Protein AF-A0A170YWR7-F1 (afdb_monomer_lite)

pLDDT: mean 74.64, std 21.31, range [32.0, 98.0]

Foldseek 3Di:
DDDDDDDDDDDDDDDDDDDDDDDDDDDPPPPPPPPDPDPPPPDPPPPDDPDPDPPPPDDPDLFDWDWDWPDPDDDPPDDIATATWTWDFDDPDPWTKIFIGSDSPDPHGPDIGTDDPQWDKDPWDWDDHDPPDIDIDIDTDRDDDDDDPPDDVPPDDPPPDPDDD

InterPro domains:
  IPR012320 Stonin homology [PS51070] (63-165)
  IPR050431 Adaptor complexes medium subunit [PTHR10529] (27-152)

Sequence (165 aa):
FDNTQEIPSATTESIFAQAAPPVGDERQITRTDSQETPPTPLFDEDVSQPLEDFPRINYDGPGWEMQLRQPNKKKITGQRFWKKIFVKLVFQGENPVLQLFNGKDDKDPFQELPLQPCYSVSEIGAQQYDQYGKIFTVKLQFIYYKERPGVRPGQVTKAERITIN

Radius of gyration: 39.13 Å; chains: 1; bounding box: 83×65×102 Å

Organism: Triatoma infestans (NCBI:txid30076)

Structure (mmCIF, N/CA/C/O backbone):
data_AF-A0A170YWR7-F1
#
_entry.id   AF-A0A170YWR7-F1
#
loop_
_atom_site.group_PDB
_atom_site.id
_atom_site.type_symbol
_atom_site.label_atom_id
_atom_site.label_alt_id
_atom_site.label_comp_id
_atom_site.label_asym_id
_atom_site.label_entity_id
_atom_site.label_seq_id
_atom_site.pdbx_PDB_ins_code
_atom_site.Cartn_x
_atom_site.Cartn_y
_atom_site.Cartn_z
_atom_site.occupancy
_atom_site.B_iso_or_equiv
_atom_site.auth_seq_id
_atom_site.auth_comp_id
_atom_site.auth_asym_id
_atom_site.auth_atom_id
_atom_site.pdbx_PDB_model_num
ATOM 1 N N . PHE A 1 1 ? 63.534 17.103 31.009 1.00 35.66 1 PHE A N 1
ATOM 2 C CA . PHE A 1 1 ? 64.062 17.135 32.380 1.00 35.66 1 PHE A CA 1
ATOM 3 C C . PHE A 1 1 ? 63.189 16.186 33.179 1.00 35.66 1 PHE A C 1
ATOM 5 O O . PHE A 1 1 ? 62.011 16.475 33.300 1.00 35.66 1 PHE A O 1
ATOM 12 N N . ASP A 1 2 ? 63.556 14.931 33.394 1.00 32.25 2 ASP A N 1
ATOM 13 C CA . ASP A 1 2 ? 64.681 14.374 34.167 1.00 32.25 2 ASP A CA 1
ATOM 14 C C . ASP A 1 2 ? 64.056 13.543 35.311 1.00 32.25 2 ASP A C 1
ATOM 16 O O . ASP A 1 2 ? 62.920 13.799 35.705 1.00 32.25 2 ASP A O 1
ATOM 20 N N . ASN A 1 3 ? 64.798 12.508 35.692 1.00 33.69 3 ASN A N 1
ATOM 21 C CA . ASN A 1 3 ? 64.648 11.449 36.693 1.00 33.69 3 ASN A CA 1
ATOM 22 C C . ASN A 1 3 ? 63.833 11.800 37.964 1.00 33.69 3 ASN A C 1
ATOM 24 O O . ASN A 1 3 ? 63.674 12.961 38.316 1.00 33.69 3 ASN A O 1
ATOM 28 N N . THR A 1 4 ? 63.299 10.846 38.740 1.00 36.91 4 THR A N 1
ATOM 29 C CA . THR A 1 4 ? 64.036 9.697 39.301 1.00 36.91 4 THR A CA 1
ATOM 30 C C . THR A 1 4 ? 63.092 8.623 39.864 1.00 36.91 4 THR A C 1
ATOM 32 O O . THR A 1 4 ? 62.074 8.927 40.485 1.00 36.91 4 THR A O 1
ATOM 35 N N . GLN A 1 5 ? 63.484 7.362 39.656 1.00 40.47 5 GLN A N 1
ATOM 36 C CA . GLN A 1 5 ? 63.146 6.177 40.457 1.00 40.47 5 GLN A CA 1
ATOM 37 C C . GLN A 1 5 ? 63.647 6.291 41.911 1.00 40.47 5 GLN A C 1
ATOM 39 O O . GLN A 1 5 ? 64.568 7.050 42.177 1.00 40.47 5 GLN A O 1
ATOM 44 N N . GLU A 1 6 ? 63.073 5.505 42.828 1.00 35.47 6 GLU A N 1
ATOM 45 C CA . GLU A 1 6 ? 63.683 4.353 43.548 1.00 35.47 6 GLU A CA 1
ATOM 46 C C . GLU A 1 6 ? 62.623 3.813 44.560 1.00 35.47 6 GLU A C 1
ATOM 48 O O . GLU A 1 6 ? 61.993 4.622 45.232 1.00 35.47 6 GLU A O 1
ATOM 53 N N . ILE A 1 7 ? 62.123 2.554 44.493 1.00 41.25 7 ILE A N 1
ATOM 54 C CA . ILE A 1 7 ? 62.644 1.248 45.029 1.00 41.25 7 ILE A CA 1
ATOM 55 C C . ILE A 1 7 ? 62.520 1.188 46.593 1.00 41.25 7 ILE A C 1
ATOM 57 O O . ILE A 1 7 ? 62.554 2.269 47.172 1.00 41.25 7 ILE A O 1
ATOM 61 N N . PRO A 1 8 ? 62.399 0.046 47.346 1.00 47.50 8 PRO A N 1
ATOM 62 C CA . PRO A 1 8 ? 62.446 -1.403 47.009 1.00 47.50 8 PRO A CA 1
ATOM 63 C C . PRO A 1 8 ? 61.492 -2.414 47.732 1.00 47.50 8 PRO A C 1
ATOM 65 O O . PRO A 1 8 ? 60.917 -2.120 48.772 1.00 47.50 8 PRO A O 1
ATOM 68 N N . SER A 1 9 ? 61.532 -3.659 47.203 1.00 36.03 9 SER A N 1
ATOM 69 C CA . SER A 1 9 ? 61.760 -4.999 47.835 1.00 36.03 9 SER A CA 1
ATOM 70 C C . SER A 1 9 ? 60.864 -5.507 48.975 1.00 36.03 9 SER A C 1
ATOM 72 O O . SER A 1 9 ? 60.533 -4.785 49.900 1.00 36.03 9 SER A O 1
ATOM 74 N N . ALA A 1 10 ? 60.450 -6.778 49.013 1.00 38.88 10 ALA A N 1
ATOM 75 C CA . ALA A 1 10 ? 61.227 -8.016 49.237 1.00 38.88 10 ALA A CA 1
ATOM 76 C C . ALA A 1 10 ? 60.178 -9.154 49.446 1.00 38.88 10 ALA A C 1
ATOM 78 O O . ALA A 1 10 ? 59.052 -8.835 49.809 1.00 38.88 10 ALA A O 1
ATOM 79 N N . THR A 1 11 ? 60.363 -10.474 49.336 1.00 35.31 11 THR A N 1
ATOM 80 C CA . THR A 1 11 ? 61.458 -11.392 48.997 1.00 35.31 11 THR A CA 1
ATOM 81 C C . THR A 1 11 ? 60.835 -12.795 48.830 1.00 35.31 11 THR A C 1
ATOM 83 O O . THR A 1 11 ? 59.830 -13.126 49.454 1.00 35.31 11 THR A O 1
ATOM 86 N N . THR A 1 12 ? 61.454 -13.575 47.951 1.00 37.34 12 THR A N 1
ATOM 87 C CA . THR A 1 12 ? 61.294 -14.993 47.580 1.00 37.34 12 THR A CA 1
ATOM 88 C C . THR A 1 12 ? 61.500 -15.998 48.732 1.00 37.34 12 THR A C 1
ATOM 90 O O . THR A 1 12 ? 62.264 -15.703 49.638 1.00 37.34 12 THR A O 1
ATOM 93 N N . GLU A 1 13 ? 60.891 -17.195 48.645 1.00 41.09 13 GLU A N 1
ATOM 94 C CA . GLU A 1 13 ? 61.506 -18.557 48.743 1.00 41.09 13 GLU A CA 1
ATOM 95 C C . GLU A 1 13 ? 60.448 -19.627 49.121 1.00 41.09 13 GLU A C 1
ATOM 97 O O . GLU A 1 13 ? 59.673 -19.443 50.051 1.00 41.09 13 GLU A O 1
ATOM 102 N N . SER A 1 14 ? 60.167 -20.618 48.257 1.00 38.16 14 SER A N 1
ATOM 103 C CA . SER A 1 14 ? 60.856 -21.921 48.044 1.00 38.16 14 SER A CA 1
ATOM 104 C C . SER A 1 14 ? 60.517 -22.944 49.153 1.00 38.16 14 SER A C 1
ATOM 106 O O . SER A 1 14 ? 60.879 -22.748 50.301 1.00 38.16 14 SER A O 1
ATOM 108 N N . ILE A 1 15 ? 59.607 -23.908 48.943 1.00 45.59 15 ILE A N 1
ATOM 109 C CA . ILE A 1 15 ? 59.773 -25.228 48.288 1.00 45.59 15 ILE A CA 1
ATOM 110 C C . ILE A 1 15 ? 60.570 -26.261 49.136 1.00 45.59 15 ILE A C 1
ATOM 112 O O . ILE A 1 15 ? 61.762 -26.100 49.363 1.00 45.59 15 ILE A O 1
ATOM 116 N N . PHE A 1 16 ? 59.886 -27.387 49.423 1.00 32.00 16 PHE A N 1
ATOM 117 C CA . PHE A 1 16 ? 60.341 -28.778 49.676 1.00 32.00 16 PHE A CA 1
ATOM 118 C C . PHE A 1 16 ? 60.315 -29.395 51.102 1.00 32.00 16 PHE A C 1
ATOM 120 O O . PHE A 1 16 ? 60.871 -28.859 52.051 1.00 32.00 16 PHE A O 1
ATOM 127 N N . ALA A 1 17 ? 59.790 -30.641 51.123 1.00 36.16 17 ALA A N 1
ATOM 128 C CA . ALA A 1 17 ? 59.918 -31.745 52.103 1.00 36.16 17 ALA A CA 1
ATOM 129 C C . ALA A 1 17 ? 58.982 -31.727 53.339 1.00 36.16 17 ALA A C 1
ATOM 131 O O . ALA A 1 17 ? 58.767 -30.684 53.930 1.00 36.16 17 ALA A O 1
ATOM 132 N N . GLN A 1 18 ? 58.394 -32.823 53.844 1.00 35.72 18 GLN A N 1
ATOM 133 C CA . GLN A 1 18 ? 58.329 -34.259 53.509 1.00 35.72 18 GLN A CA 1
ATOM 134 C C . GLN A 1 18 ? 57.222 -34.917 54.391 1.00 35.72 18 GLN A C 1
ATOM 136 O O . GLN A 1 18 ? 56.732 -34.290 55.323 1.00 35.72 18 GLN A O 1
ATOM 141 N N . ALA A 1 19 ? 56.859 -36.169 54.064 1.00 36.19 19 ALA A N 1
ATOM 142 C CA . ALA A 1 19 ? 55.968 -37.163 54.720 1.00 36.19 19 ALA A CA 1
ATOM 143 C C . ALA A 1 19 ? 55.951 -37.185 56.282 1.00 36.19 19 ALA A C 1
ATOM 145 O O . ALA A 1 19 ? 56.902 -36.722 56.892 1.00 36.19 19 ALA A O 1
ATOM 146 N N . ALA A 1 20 ? 55.001 -37.747 57.053 1.00 39.16 20 ALA A N 1
ATOM 147 C CA . ALA A 1 20 ? 54.045 -38.868 56.935 1.00 39.16 20 ALA A CA 1
ATOM 148 C C . ALA A 1 20 ? 52.992 -38.782 58.104 1.00 39.16 20 ALA A C 1
ATOM 150 O O . ALA A 1 20 ? 53.121 -37.881 58.934 1.00 39.16 20 ALA A O 1
ATOM 151 N N . PRO A 1 21 ? 51.975 -39.674 58.230 1.00 51.09 21 PRO A N 1
ATOM 152 C CA . PRO A 1 21 ? 50.836 -39.519 59.155 1.00 51.09 21 PRO A CA 1
ATOM 153 C C . PRO A 1 21 ? 51.043 -40.184 60.536 1.00 51.09 21 PRO A C 1
ATOM 155 O O . PRO A 1 21 ? 51.821 -41.130 60.656 1.00 51.09 21 PRO A O 1
ATOM 158 N N . PRO A 1 22 ? 50.273 -39.777 61.563 1.00 39.88 22 PRO A N 1
ATOM 159 C CA . PRO A 1 22 ? 49.596 -40.762 62.413 1.00 39.88 22 PRO A CA 1
ATOM 160 C C . PRO A 1 22 ? 48.120 -40.375 62.624 1.00 39.88 22 PRO A C 1
ATOM 162 O O . PRO A 1 22 ? 47.788 -39.231 62.912 1.00 39.88 22 PRO A O 1
ATOM 165 N N . VAL A 1 23 ? 47.186 -41.255 62.261 1.00 48.34 23 VAL A N 1
ATOM 166 C CA . VAL A 1 23 ? 46.509 -42.174 63.198 1.00 48.34 23 VAL A CA 1
ATOM 167 C C . VAL A 1 23 ? 45.892 -41.410 64.368 1.00 48.34 23 VAL A C 1
ATOM 169 O O . VAL A 1 23 ? 46.567 -41.081 65.339 1.00 48.34 23 VAL A O 1
ATOM 172 N N . GLY A 1 24 ? 44.592 -41.153 64.263 1.00 39.31 24 GLY A N 1
ATOM 173 C CA . GLY A 1 24 ? 43.834 -40.510 65.321 1.00 39.31 24 GLY A CA 1
ATOM 174 C C . GLY A 1 24 ? 42.377 -40.316 64.936 1.00 39.31 24 GLY A C 1
ATOM 175 O O . GLY A 1 24 ? 42.034 -39.362 64.251 1.00 39.31 24 GLY A O 1
ATOM 176 N N . ASP A 1 25 ? 41.568 -41.223 65.457 1.00 44.44 25 ASP A N 1
ATOM 177 C CA . ASP A 1 25 ? 40.140 -41.111 65.718 1.00 44.44 25 ASP A CA 1
ATOM 178 C C . ASP A 1 25 ? 39.118 -41.299 64.592 1.00 44.44 25 ASP A C 1
ATOM 180 O O . ASP A 1 25 ? 39.011 -40.583 63.595 1.00 44.44 25 ASP A O 1
ATOM 184 N N . GLU A 1 26 ? 38.300 -42.305 64.869 1.00 51.62 26 GLU A N 1
ATOM 185 C CA . GLU A 1 26 ? 37.098 -42.737 64.198 1.00 51.62 26 GLU A CA 1
ATOM 186 C C . GLU A 1 26 ? 36.077 -41.598 64.167 1.00 51.62 26 GLU A C 1
ATOM 188 O O . GLU A 1 26 ? 35.282 -41.392 65.081 1.00 51.62 26 GLU A O 1
ATOM 193 N N . ARG A 1 27 ? 36.028 -40.868 63.058 1.00 48.41 27 ARG A N 1
ATOM 194 C CA . ARG A 1 27 ? 34.761 -40.286 62.626 1.00 48.41 27 ARG A CA 1
ATOM 195 C C . ARG A 1 27 ? 34.304 -41.094 61.443 1.00 48.41 27 ARG A C 1
ATOM 197 O O . ARG A 1 27 ? 34.790 -40.921 60.331 1.00 48.41 27 ARG A O 1
ATOM 204 N N . GLN A 1 28 ? 33.392 -42.017 61.721 1.00 51.22 28 GLN A N 1
ATOM 205 C CA . GLN A 1 28 ? 32.561 -42.656 60.720 1.00 51.22 28 GLN A CA 1
ATOM 206 C C . GLN A 1 28 ? 31.895 -41.537 59.912 1.00 51.22 28 GLN A C 1
ATOM 208 O O . GLN A 1 28 ? 30.888 -40.968 60.324 1.00 51.22 28 GLN A O 1
ATOM 213 N N . ILE A 1 29 ? 32.508 -41.160 58.786 1.00 52.16 29 ILE A N 1
ATOM 214 C CA . ILE A 1 29 ? 31.899 -40.258 57.817 1.00 52.16 29 ILE A CA 1
ATOM 215 C C . ILE A 1 29 ? 30.796 -41.086 57.171 1.00 52.16 29 ILE A C 1
ATOM 217 O O . ILE A 1 29 ? 31.004 -41.778 56.174 1.00 52.16 29 ILE A O 1
ATOM 221 N N . THR A 1 30 ? 29.618 -41.073 57.785 1.00 53.50 30 THR A N 1
ATOM 222 C CA . THR A 1 30 ? 28.394 -41.455 57.099 1.00 53.50 30 THR A CA 1
ATOM 223 C C . THR A 1 30 ? 28.298 -40.548 55.886 1.00 53.50 30 THR A C 1
ATOM 225 O O . THR A 1 30 ? 28.140 -39.335 56.031 1.00 53.50 30 THR A O 1
ATOM 228 N N . ARG A 1 31 ? 28.445 -41.124 54.688 1.00 55.62 31 ARG A N 1
ATOM 229 C CA . ARG A 1 31 ? 28.029 -40.465 53.454 1.00 55.62 31 ARG A CA 1
ATOM 230 C C . ARG A 1 31 ? 26.541 -40.184 53.611 1.00 55.62 31 ARG A C 1
ATOM 232 O O . ARG A 1 31 ? 25.716 -41.068 53.426 1.00 55.62 31 ARG A O 1
ATOM 239 N N . THR A 1 32 ? 26.204 -38.972 54.017 1.00 55.75 32 THR A N 1
ATOM 240 C CA . THR A 1 32 ? 24.913 -38.402 53.678 1.00 55.75 32 THR A CA 1
ATOM 241 C C . THR A 1 32 ? 24.939 -38.274 52.167 1.00 55.75 32 THR A C 1
ATOM 243 O O . THR A 1 32 ? 25.616 -37.386 51.641 1.00 55.75 32 THR A O 1
ATOM 246 N N . ASP A 1 33 ? 24.288 -39.211 51.475 1.00 57.16 33 ASP A N 1
ATOM 247 C CA . ASP A 1 33 ? 23.863 -38.982 50.102 1.00 57.16 33 ASP A CA 1
ATOM 248 C C . ASP A 1 33 ? 23.225 -37.597 50.088 1.00 57.16 33 ASP A C 1
ATOM 250 O O . ASP A 1 33 ? 22.272 -37.326 50.824 1.00 57.16 33 ASP A O 1
ATOM 254 N N . SER A 1 34 ? 23.859 -36.678 49.361 1.00 56.94 34 SER A N 1
ATOM 255 C CA . SER A 1 34 ? 23.327 -35.339 49.179 1.00 56.94 34 SER A CA 1
ATOM 256 C C . SER A 1 34 ? 21.982 -35.521 48.499 1.00 56.94 34 SER A C 1
ATOM 258 O O . SER A 1 34 ? 21.912 -35.930 47.341 1.00 56.94 34 SER A O 1
ATOM 260 N N . GLN A 1 35 ? 20.926 -35.313 49.282 1.00 59.91 35 GLN A N 1
ATOM 261 C CA . GLN A 1 35 ? 19.565 -35.241 48.800 1.00 59.91 35 GLN A CA 1
ATOM 262 C C . GLN A 1 35 ? 19.514 -34.245 47.645 1.00 59.91 35 GLN A C 1
ATOM 264 O O . GLN A 1 35 ? 20.000 -33.123 47.761 1.00 59.91 35 GLN A O 1
ATOM 269 N N . GLU A 1 36 ? 18.932 -34.731 46.553 1.00 60.22 36 GLU A N 1
ATOM 270 C CA . GLU A 1 36 ? 18.394 -33.974 45.431 1.00 60.22 36 GLU A CA 1
ATOM 271 C C . GLU A 1 36 ? 19.376 -33.013 44.757 1.00 60.22 36 GLU A C 1
ATOM 273 O O . GLU A 1 36 ? 19.483 -31.825 45.053 1.00 60.22 36 GLU A O 1
ATOM 278 N N . THR A 1 37 ? 20.004 -33.518 43.695 1.00 53.47 37 THR A N 1
ATOM 279 C CA . THR A 1 37 ? 20.224 -32.663 42.527 1.00 53.47 37 THR A CA 1
ATOM 280 C C . THR A 1 37 ? 18.871 -32.018 42.203 1.00 53.47 37 THR A C 1
ATOM 282 O O . THR A 1 37 ? 17.908 -32.775 42.044 1.00 53.47 37 THR A O 1
ATOM 285 N N . PRO A 1 38 ? 18.742 -30.675 42.144 1.00 58.81 38 PRO A N 1
ATOM 286 C CA . PRO A 1 38 ? 17.501 -30.077 41.675 1.00 58.81 38 PRO A CA 1
ATOM 287 C C . PRO A 1 38 ? 17.198 -30.732 40.328 1.00 58.81 38 PRO A C 1
ATOM 289 O O . PRO A 1 38 ? 18.137 -30.861 39.528 1.00 58.81 38 PRO A O 1
ATOM 292 N N . PRO A 1 39 ? 15.968 -31.234 40.101 1.00 59.06 39 PRO A N 1
ATOM 293 C CA . PRO A 1 39 ? 15.648 -31.880 38.844 1.00 59.06 39 PRO A CA 1
ATOM 294 C C . PRO A 1 39 ? 16.074 -30.907 37.755 1.00 59.06 39 PRO A C 1
ATOM 296 O O . PRO A 1 39 ? 15.646 -29.750 37.741 1.00 59.06 39 PRO A O 1
ATOM 299 N N . THR A 1 40 ? 17.022 -31.350 36.928 1.00 60.59 40 THR A N 1
ATOM 300 C CA . THR A 1 40 ? 17.433 -30.648 35.712 1.00 60.59 40 THR A CA 1
ATOM 301 C C . THR A 1 40 ? 16.136 -30.179 35.073 1.00 60.59 40 THR A C 1
ATOM 303 O O . THR A 1 40 ? 15.259 -31.040 34.970 1.00 60.59 40 THR A O 1
ATOM 306 N N . PRO A 1 41 ? 15.955 -28.871 34.783 1.00 61.28 41 PRO A N 1
ATOM 307 C CA . PRO A 1 41 ? 14.648 -28.319 34.442 1.00 61.28 41 PRO A CA 1
ATOM 308 C C . PRO A 1 41 ? 14.030 -29.245 33.410 1.00 61.28 41 PRO A C 1
ATOM 310 O O . PRO A 1 41 ? 14.599 -29.463 32.337 1.00 61.28 41 PRO A O 1
ATOM 313 N N . LEU A 1 42 ? 12.989 -29.942 33.866 1.00 60.88 42 LEU A N 1
ATOM 314 C CA . LEU A 1 42 ? 12.443 -31.123 33.226 1.00 60.88 42 LEU A CA 1
ATOM 315 C C . LEU A 1 42 ? 11.648 -30.595 32.047 1.00 60.88 42 LEU A C 1
ATOM 317 O O . LEU A 1 42 ? 10.462 -30.389 32.217 1.00 60.88 42 LEU A O 1
ATOM 321 N N . PHE A 1 43 ? 12.356 -30.284 30.956 1.00 61.22 43 PHE A N 1
ATOM 322 C CA . PHE A 1 43 ? 11.880 -29.728 29.691 1.00 61.22 43 PHE A CA 1
ATOM 323 C C . PHE A 1 43 ? 10.672 -28.804 29.868 1.00 61.22 43 PHE A C 1
ATOM 325 O O . PHE A 1 43 ? 9.557 -29.301 30.001 1.00 61.22 43 PHE A O 1
ATOM 332 N N . ASP A 1 44 ? 10.883 -27.479 29.833 1.00 72.62 44 ASP A N 1
ATOM 333 C CA . ASP A 1 44 ? 9.771 -26.538 29.638 1.00 72.62 44 ASP A CA 1
ATOM 334 C C . ASP A 1 44 ? 8.826 -27.147 28.597 1.00 72.62 44 ASP A C 1
ATOM 336 O O . ASP A 1 44 ? 9.293 -27.542 27.521 1.00 72.62 44 ASP A O 1
ATOM 340 N N . GLU A 1 45 ? 7.553 -27.349 28.970 1.00 71.12 45 GLU A N 1
ATOM 341 C CA . GLU A 1 45 ? 6.589 -28.004 28.086 1.00 71.12 45 GLU A CA 1
ATOM 342 C C . GLU A 1 45 ? 6.689 -27.357 26.707 1.00 71.12 45 GLU A C 1
ATOM 344 O O . GLU A 1 45 ? 6.800 -26.134 26.607 1.00 71.12 45 GLU A O 1
ATOM 349 N N . ASP A 1 46 ? 6.727 -28.174 25.654 1.00 74.62 46 ASP A N 1
ATOM 350 C CA . ASP A 1 46 ? 6.930 -27.684 24.298 1.00 74.62 46 ASP A CA 1
ATOM 351 C C . ASP A 1 46 ? 5.791 -26.726 23.911 1.00 74.62 46 ASP A C 1
ATOM 353 O O . ASP A 1 46 ? 4.708 -27.136 23.497 1.00 74.62 46 ASP A O 1
ATOM 357 N N . VAL A 1 47 ? 6.039 -25.426 24.086 1.00 78.12 47 VAL A N 1
ATOM 358 C CA . VAL A 1 47 ? 5.140 -24.333 23.703 1.00 78.12 47 VAL A CA 1
ATOM 359 C C . VAL A 1 47 ? 5.268 -23.989 22.220 1.00 78.12 47 VAL A C 1
ATOM 361 O O . VAL A 1 47 ? 4.733 -22.965 21.781 1.00 78.12 47 VAL A O 1
ATOM 364 N N . SER A 1 48 ? 5.997 -24.788 21.432 1.00 82.81 48 SER A N 1
ATOM 365 C CA . SER A 1 48 ? 6.051 -24.569 19.997 1.00 82.81 48 SER A CA 1
ATOM 366 C C . SER A 1 48 ? 4.655 -24.759 19.405 1.00 82.81 48 SER A C 1
ATOM 368 O O . SER A 1 48 ? 3.981 -25.774 19.568 1.00 82.81 48 SER A O 1
ATOM 370 N N . GLN A 1 49 ? 4.180 -23.718 18.732 1.00 81.44 49 GLN A N 1
ATOM 371 C CA . GLN A 1 49 ? 3.013 -23.833 17.874 1.00 81.44 49 GLN A CA 1
ATOM 372 C C . GLN A 1 49 ? 3.491 -24.324 16.507 1.00 81.44 49 GLN A C 1
ATOM 374 O O . GLN A 1 49 ? 4.558 -23.886 16.056 1.00 81.44 49 GLN A O 1
ATOM 379 N N . PRO A 1 50 ? 2.729 -25.202 15.828 1.00 83.44 50 PRO A N 1
ATOM 380 C CA . PRO A 1 50 ? 3.013 -25.552 14.447 1.00 83.44 50 PRO A CA 1
ATOM 381 C C . PRO A 1 50 ? 3.211 -24.282 13.620 1.00 83.44 50 PRO A C 1
ATOM 383 O O . PRO A 1 50 ? 2.411 -23.346 13.705 1.00 83.44 50 PRO A O 1
ATOM 386 N N . LEU A 1 51 ? 4.299 -24.236 12.848 1.00 78.12 51 LEU A N 1
ATOM 387 C CA . LEU A 1 51 ? 4.511 -23.145 11.906 1.00 78.12 51 LEU A CA 1
ATOM 388 C C . LEU A 1 51 ? 3.336 -23.111 10.931 1.00 78.12 51 LEU A C 1
ATOM 390 O O . LEU A 1 51 ? 2.861 -24.154 10.488 1.00 78.12 51 LEU A O 1
ATOM 394 N N . GLU A 1 52 ? 2.883 -21.909 10.592 1.00 73.69 52 GLU A N 1
ATOM 395 C CA . GLU A 1 52 ? 1.889 -21.752 9.536 1.00 73.69 52 GLU A CA 1
ATOM 396 C C . GLU A 1 52 ? 2.405 -22.354 8.226 1.00 73.69 52 GLU A C 1
ATOM 398 O O . GLU A 1 52 ? 3.577 -22.174 7.869 1.00 73.69 52 GLU A O 1
ATOM 403 N N . ASP A 1 53 ? 1.509 -23.026 7.504 1.00 74.44 53 ASP A N 1
ATOM 404 C CA . ASP A 1 53 ? 1.823 -23.646 6.224 1.00 74.44 53 ASP A CA 1
ATOM 405 C C . ASP A 1 53 ? 2.415 -22.615 5.256 1.00 74.44 53 ASP A C 1
ATOM 407 O O . ASP A 1 53 ? 1.854 -21.544 4.994 1.00 74.44 53 ASP A O 1
ATOM 411 N N . PHE A 1 54 ? 3.595 -22.943 4.729 1.00 65.19 54 PHE A N 1
ATOM 412 C CA . PHE A 1 54 ? 4.269 -22.138 3.725 1.00 65.19 54 PHE A CA 1
ATOM 413 C C . PHE A 1 54 ? 4.012 -22.728 2.330 1.00 65.19 54 PHE A C 1
ATOM 415 O O . PHE A 1 54 ? 4.196 -23.929 2.130 1.00 65.19 54 PHE A O 1
ATOM 422 N N . PRO A 1 55 ? 3.675 -21.895 1.336 1.00 66.69 55 PRO A N 1
ATOM 423 C CA . PRO A 1 55 ? 3.624 -20.440 1.409 1.00 66.69 55 PRO A CA 1
ATOM 424 C C . PRO A 1 55 ? 2.274 -19.919 1.925 1.00 66.69 55 PRO A C 1
ATOM 426 O O . PRO A 1 55 ? 1.224 -20.477 1.623 1.00 66.69 55 PRO A O 1
ATOM 429 N N . ARG A 1 56 ? 2.293 -18.789 2.648 1.00 66.75 56 ARG A N 1
ATOM 430 C CA . ARG A 1 56 ? 1.084 -18.040 3.047 1.00 66.75 56 ARG A CA 1
ATOM 431 C C . ARG A 1 56 ? 0.494 -17.311 1.831 1.00 66.75 56 ARG A C 1
ATOM 433 O O . ARG A 1 56 ? 0.497 -16.085 1.768 1.00 66.75 56 ARG A O 1
ATOM 440 N N . ILE A 1 57 ? 0.110 -18.065 0.804 1.00 66.25 57 ILE A N 1
ATOM 441 C CA . ILE A 1 57 ? -0.387 -17.532 -0.475 1.00 66.25 57 ILE A CA 1
ATOM 442 C C . ILE A 1 57 ? -1.857 -17.142 -0.411 1.00 66.25 57 ILE A C 1
ATOM 444 O O . ILE A 1 57 ? -2.277 -16.263 -1.157 1.00 66.25 57 ILE A O 1
ATOM 448 N N . ASN A 1 58 ? -2.622 -17.748 0.496 1.00 69.50 58 ASN A N 1
ATOM 449 C CA . ASN A 1 58 ? -4.062 -17.553 0.565 1.00 69.50 58 ASN A CA 1
ATOM 450 C C . A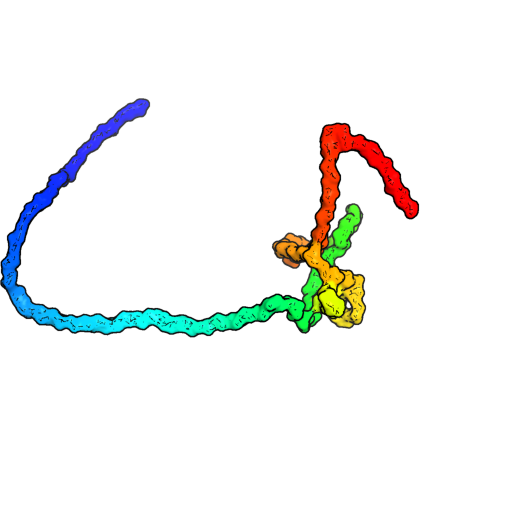SN A 1 58 ? -4.381 -16.551 1.675 1.00 69.50 58 ASN A C 1
ATOM 452 O O . ASN A 1 58 ? -4.247 -16.845 2.861 1.00 69.50 58 ASN A O 1
ATOM 456 N N . TYR A 1 59 ? -4.753 -15.337 1.271 1.00 79.44 59 TYR A N 1
ATOM 457 C CA . TYR A 1 59 ? -5.292 -14.320 2.164 1.00 79.44 59 TYR A CA 1
ATOM 458 C C . TYR A 1 59 ? -6.799 -14.214 1.930 1.00 79.44 59 TYR A C 1
ATOM 460 O O . TYR A 1 59 ? -7.225 -13.685 0.907 1.00 79.44 59 TYR A O 1
ATOM 468 N N . ASP A 1 60 ? -7.584 -14.663 2.909 1.00 80.31 60 ASP A N 1
ATOM 469 C CA . ASP A 1 60 ? -9.056 -14.600 2.881 1.00 80.31 60 ASP A CA 1
ATOM 470 C C . ASP A 1 60 ? -9.613 -13.447 3.734 1.00 80.31 60 ASP A C 1
ATOM 472 O O . ASP A 1 60 ? -10.801 -13.385 4.059 1.00 80.31 60 ASP A O 1
ATOM 476 N N . GLY A 1 61 ? -8.745 -12.526 4.160 1.00 86.94 61 GLY A N 1
ATOM 477 C CA . GLY A 1 61 ? -9.151 -11.406 4.996 1.00 86.94 61 GLY A CA 1
ATOM 478 C C . GLY A 1 61 ? -9.941 -10.341 4.221 1.00 86.94 61 GLY A C 1
ATOM 479 O O . GLY A 1 61 ? -9.863 -10.241 2.996 1.00 86.94 61 GLY A O 1
ATOM 480 N N . PRO A 1 62 ? -10.687 -9.478 4.930 1.00 90.25 62 PRO A N 1
ATOM 481 C CA . PRO A 1 62 ? -11.574 -8.502 4.300 1.00 90.25 62 PRO A CA 1
ATOM 482 C C . PRO A 1 62 ? -10.842 -7.375 3.554 1.00 90.25 62 PRO A C 1
ATOM 484 O O . PRO A 1 62 ? -11.502 -6.629 2.832 1.00 90.25 62 PRO A O 1
ATOM 487 N N . GLY A 1 63 ? -9.523 -7.226 3.729 1.00 94.00 63 GLY A N 1
ATOM 488 C CA . GLY A 1 63 ? -8.718 -6.095 3.261 1.00 94.00 63 GLY A CA 1
ATOM 489 C C . GLY A 1 63 ? -8.378 -5.095 4.372 1.00 94.00 63 GLY A C 1
ATOM 490 O O . GLY A 1 63 ? -8.638 -5.337 5.553 1.00 94.00 63 GLY A O 1
ATOM 491 N N . TRP A 1 64 ? -7.798 -3.954 3.993 1.00 96.25 64 TRP A N 1
ATOM 492 C CA . TRP A 1 64 ? -7.271 -2.950 4.923 1.00 96.25 64 TRP A CA 1
ATOM 493 C C . TRP A 1 64 ? -7.734 -1.534 4.587 1.00 96.25 64 TRP A C 1
ATOM 495 O O . TRP A 1 64 ? -7.720 -1.111 3.430 1.00 96.25 64 TRP A O 1
ATOM 505 N N . GLU A 1 65 ? -8.060 -0.758 5.621 1.00 96.88 65 GLU A N 1
ATOM 506 C CA . GLU A 1 65 ? -8.150 0.697 5.499 1.00 96.88 65 GLU A CA 1
ATOM 507 C C . GLU A 1 65 ? -6.739 1.291 5.455 1.00 96.88 65 GLU A C 1
ATOM 509 O O . GLU A 1 65 ? -5.934 1.079 6.362 1.00 96.88 65 GLU A O 1
ATOM 514 N N . MET A 1 66 ? -6.430 2.047 4.403 1.00 96.38 66 MET A N 1
ATOM 515 C CA . MET A 1 66 ? -5.107 2.641 4.203 1.00 96.38 66 MET A CA 1
ATOM 516 C C . MET A 1 66 ? -5.202 4.108 3.777 1.00 96.38 66 MET A C 1
ATOM 518 O O . MET A 1 66 ? -6.264 4.618 3.421 1.00 96.38 66 MET A O 1
ATOM 522 N N . GLN A 1 67 ? -4.061 4.796 3.799 1.00 96.25 67 GLN A N 1
ATOM 523 C CA . GLN A 1 67 ? -3.914 6.159 3.293 1.00 96.25 67 GLN A CA 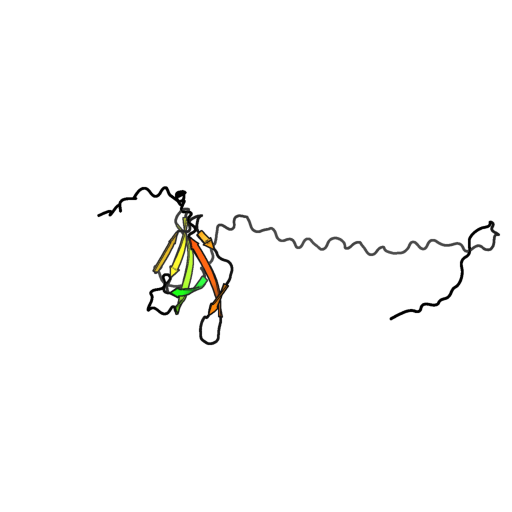1
ATOM 524 C C . GLN A 1 67 ? -3.075 6.144 2.012 1.00 96.25 67 GLN A C 1
ATOM 526 O O . GLN A 1 67 ? -1.897 5.786 2.032 1.00 96.25 67 GLN A O 1
ATOM 531 N N . LEU A 1 68 ? -3.664 6.567 0.895 1.00 95.25 68 LEU A N 1
ATOM 532 C CA . LEU A 1 68 ? -2.983 6.689 -0.390 1.00 95.25 68 LEU A CA 1
ATOM 533 C C . LEU A 1 68 ? -2.519 8.124 -0.617 1.00 95.25 68 LEU A C 1
ATOM 535 O O . LEU A 1 68 ? -3.310 9.065 -0.557 1.00 95.25 68 LEU A O 1
ATOM 539 N N . ARG A 1 69 ? -1.236 8.299 -0.941 1.00 92.81 69 ARG A N 1
ATOM 540 C CA . ARG A 1 69 ? -0.687 9.615 -1.269 1.00 92.81 69 ARG A CA 1
ATOM 541 C C . ARG A 1 69 ? -0.886 9.937 -2.743 1.00 92.81 69 ARG A C 1
ATOM 543 O O . ARG A 1 69 ? -0.243 9.330 -3.595 1.00 92.81 69 ARG A O 1
ATOM 550 N N . GLN A 1 70 ? -1.696 10.942 -3.051 1.00 90.00 70 GLN A N 1
ATOM 551 C CA . GLN A 1 70 ? -1.955 11.368 -4.426 1.00 90.00 70 GLN A CA 1
ATOM 552 C C . GLN A 1 70 ? -1.402 12.774 -4.692 1.00 90.00 70 GLN A C 1
ATOM 554 O O . GLN A 1 70 ? -1.378 13.593 -3.777 1.00 90.00 70 GLN A O 1
ATOM 559 N N . PRO A 1 71 ? -0.957 13.089 -5.924 1.00 88.50 71 PRO A N 1
ATOM 560 C CA . PRO A 1 71 ? -0.750 12.179 -7.056 1.00 88.50 71 PRO A CA 1
ATOM 561 C C . PRO A 1 71 ? 0.560 11.365 -6.954 1.00 88.50 71 PRO A C 1
ATOM 563 O O . PRO A 1 71 ? 1.578 11.850 -6.439 1.00 88.50 71 PRO A O 1
ATOM 566 N N . ASN A 1 72 ? 0.556 10.149 -7.520 1.00 80.88 72 ASN A N 1
ATOM 567 C CA . ASN A 1 72 ? 1.727 9.257 -7.570 1.00 80.88 72 ASN A CA 1
ATOM 568 C C . ASN A 1 72 ? 2.899 9.935 -8.302 1.00 80.88 72 ASN A C 1
ATOM 570 O O . ASN A 1 72 ? 3.997 10.102 -7.755 1.00 80.88 72 ASN A O 1
ATOM 574 N N . LYS A 1 73 ? 2.634 10.439 -9.515 1.00 78.00 73 LYS A N 1
ATOM 575 C CA . LYS A 1 73 ? 3.590 11.240 -10.286 1.00 78.00 73 LYS A CA 1
ATOM 576 C C . LYS A 1 73 ? 3.495 12.703 -9.861 1.00 78.00 73 LYS A C 1
ATOM 578 O O . LYS A 1 73 ? 2.446 13.332 -9.992 1.00 78.00 73 LYS A O 1
ATOM 583 N N . LYS A 1 74 ? 4.602 13.251 -9.354 1.00 64.44 74 LYS A N 1
ATOM 584 C CA . LYS A 1 74 ? 4.674 14.662 -8.956 1.00 64.44 74 LYS A CA 1
ATOM 585 C C . LYS A 1 74 ? 4.498 15.530 -10.207 1.00 64.44 74 LYS A C 1
ATOM 587 O O . LYS A 1 74 ? 5.312 15.443 -11.123 1.00 64.44 74 LYS A O 1
ATOM 592 N N . LYS A 1 75 ? 3.453 16.356 -10.252 1.00 71.75 75 LYS A N 1
ATOM 593 C CA . LYS A 1 75 ? 3.378 17.496 -11.178 1.00 71.75 75 LYS A CA 1
ATOM 594 C C . LYS A 1 75 ? 4.054 18.694 -10.503 1.00 71.75 75 LYS A C 1
ATOM 596 O O . LYS A 1 75 ? 4.001 18.795 -9.280 1.00 71.75 75 LYS A O 1
ATOM 601 N N . ILE A 1 76 ? 4.690 19.577 -11.274 1.00 69.19 76 ILE A N 1
ATOM 602 C CA . ILE A 1 76 ? 5.499 20.690 -10.737 1.00 69.19 76 ILE A CA 1
ATOM 603 C C . ILE A 1 76 ? 4.694 21.643 -9.829 1.00 69.19 76 ILE A C 1
ATOM 605 O O . ILE A 1 76 ? 5.249 22.193 -8.886 1.00 69.19 76 ILE A O 1
ATOM 609 N N . THR A 1 77 ? 3.377 21.740 -10.039 1.00 69.25 77 THR A N 1
ATOM 610 C CA . THR A 1 77 ? 2.475 22.681 -9.343 1.00 69.25 77 THR A CA 1
ATOM 611 C C . THR A 1 77 ? 1.506 21.998 -8.362 1.00 69.25 77 THR A C 1
ATOM 613 O O . THR A 1 77 ? 0.732 22.667 -7.690 1.00 69.25 77 THR A O 1
ATOM 616 N N . GLY A 1 78 ? 1.502 20.662 -8.272 1.00 77.12 78 GLY A N 1
ATOM 617 C CA . GLY A 1 78 ? 0.507 19.925 -7.481 1.00 77.12 78 GLY A CA 1
ATOM 618 C C . GLY A 1 78 ? 1.010 19.531 -6.093 1.00 77.12 78 GLY A C 1
ATOM 619 O O . GLY A 1 78 ? 1.984 18.779 -5.985 1.00 77.12 78 GLY A O 1
ATOM 620 N N . GLN A 1 79 ? 0.321 19.971 -5.036 1.00 81.94 79 GLN A N 1
ATOM 621 C CA . GLN A 1 79 ? 0.561 19.475 -3.678 1.00 81.94 79 GLN A CA 1
ATOM 622 C C . GLN A 1 79 ? 0.073 18.026 -3.550 1.00 81.94 79 GLN A C 1
ATOM 624 O O . GLN A 1 79 ? -0.959 17.652 -4.106 1.00 81.94 79 GLN A O 1
ATOM 629 N N . ARG A 1 80 ? 0.830 17.196 -2.819 1.00 88.19 80 ARG A N 1
ATOM 630 C CA . ARG A 1 80 ? 0.394 15.837 -2.487 1.00 88.19 80 ARG A CA 1
ATOM 631 C C . ARG A 1 80 ? -0.469 15.839 -1.236 1.00 88.19 80 ARG A C 1
ATOM 633 O O . ARG A 1 80 ? -0.082 16.470 -0.257 1.00 88.19 80 ARG A O 1
ATOM 640 N N . PHE A 1 81 ? -1.535 15.055 -1.247 1.00 91.56 81 PHE A N 1
ATOM 641 C CA . PHE A 1 81 ? -2.424 14.855 -0.108 1.00 91.56 81 PHE A CA 1
ATOM 642 C C . PHE A 1 81 ? -2.605 13.363 0.180 1.00 91.56 81 PHE A C 1
ATOM 644 O O . PHE A 1 81 ? -2.349 12.516 -0.682 1.00 91.56 81 PHE A O 1
ATOM 651 N N . TRP A 1 82 ? -3.005 13.052 1.409 1.00 94.50 82 TRP A N 1
ATOM 652 C CA . TRP A 1 82 ? -3.391 11.708 1.823 1.00 94.50 82 TRP A CA 1
ATOM 653 C C . TRP A 1 82 ? -4.889 11.526 1.622 1.00 94.50 82 TRP A C 1
ATOM 655 O O . TRP A 1 82 ? -5.678 12.395 1.985 1.00 94.50 82 TRP A O 1
ATOM 665 N N . LYS A 1 83 ? -5.268 10.404 1.018 1.00 95.25 83 LYS A N 1
ATOM 666 C CA . LYS A 1 83 ? -6.653 10.014 0.789 1.00 95.25 83 LYS A CA 1
ATOM 667 C C . LYS A 1 83 ? -6.908 8.684 1.481 1.00 95.25 83 LYS A C 1
ATOM 669 O O . LYS A 1 83 ? -6.207 7.713 1.194 1.00 95.25 83 LYS A O 1
ATOM 674 N N . LYS A 1 84 ? -7.934 8.627 2.332 1.00 97.06 84 LYS A N 1
ATOM 675 C CA . LYS A 1 84 ? -8.405 7.363 2.905 1.00 97.06 84 LYS A CA 1
ATOM 676 C C . LYS A 1 84 ? -8.958 6.486 1.779 1.00 97.06 84 LYS A C 1
ATOM 678 O O . LYS A 1 84 ? -9.734 6.968 0.957 1.00 97.06 84 LYS A O 1
ATOM 683 N N . ILE A 1 85 ? -8.520 5.235 1.735 1.00 97.56 85 ILE A N 1
ATOM 684 C CA . ILE A 1 85 ? -8.951 4.227 0.764 1.00 97.56 85 ILE A CA 1
ATOM 685 C C . ILE A 1 85 ? -9.123 2.874 1.455 1.00 97.56 85 ILE A C 1
ATOM 687 O O . ILE A 1 85 ? -8.650 2.672 2.577 1.00 97.56 85 ILE A O 1
ATOM 691 N N . PHE A 1 86 ? -9.745 1.934 0.751 1.00 98.00 86 PHE A N 1
ATOM 692 C CA . PHE A 1 86 ? -9.790 0.533 1.145 1.00 98.00 86 PHE A CA 1
ATOM 693 C C . PHE A 1 86 ? -9.019 -0.322 0.137 1.00 98.00 86 PHE A C 1
ATOM 695 O O . PHE A 1 86 ? -9.141 -0.115 -1.069 1.00 98.00 86 PHE A O 1
ATOM 702 N N . VAL A 1 87 ? -8.201 -1.253 0.620 1.00 96.94 87 VAL A N 1
ATOM 703 C CA . VAL A 1 87 ? -7.335 -2.100 -0.209 1.00 96.94 87 VAL A CA 1
ATOM 704 C C . VAL A 1 87 ? -7.702 -3.561 0.001 1.00 96.94 87 VAL A C 1
ATOM 706 O O . VAL A 1 87 ? -7.748 -4.018 1.141 1.00 96.94 87 VAL A O 1
ATOM 709 N N . LYS A 1 88 ? -7.923 -4.302 -1.086 1.00 95.00 88 LYS A N 1
ATOM 710 C CA .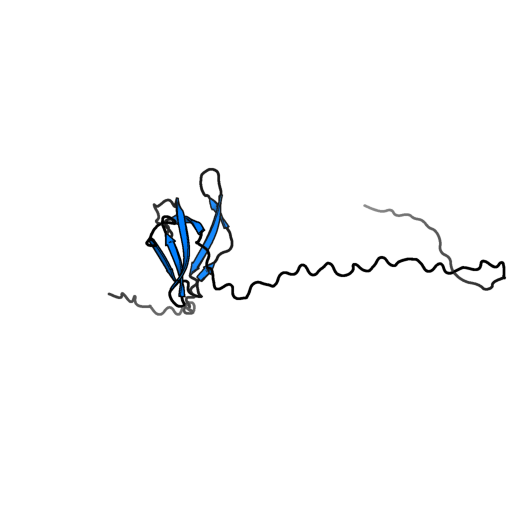 LYS A 1 88 ? -8.143 -5.755 -1.070 1.00 95.00 88 LYS A CA 1
ATOM 711 C C . LYS A 1 88 ? -7.071 -6.448 -1.898 1.00 95.00 88 LYS A C 1
ATOM 713 O O . LYS A 1 88 ? -6.699 -5.958 -2.963 1.00 95.00 88 LYS A O 1
ATOM 718 N N . LEU A 1 89 ? -6.595 -7.587 -1.409 1.00 92.94 89 LEU A N 1
ATOM 719 C CA . LEU A 1 89 ? -5.804 -8.526 -2.193 1.00 92.94 89 LEU A CA 1
ATOM 720 C C . LEU A 1 89 ? -6.742 -9.653 -2.622 1.00 92.94 89 LEU A C 1
ATOM 722 O O . LEU A 1 89 ? -7.334 -10.300 -1.766 1.00 92.94 89 LEU A O 1
ATOM 726 N N . VAL A 1 90 ? -6.907 -9.843 -3.927 1.00 92.19 90 VAL A N 1
ATOM 727 C CA . VAL A 1 90 ? -7.783 -10.875 -4.497 1.00 92.19 90 VAL A CA 1
ATOM 728 C C . VAL A 1 90 ? -7.015 -11.705 -5.515 1.00 92.19 90 VAL A C 1
ATOM 730 O O . VAL A 1 90 ? -6.051 -11.221 -6.102 1.00 92.19 90 VAL A O 1
ATOM 733 N N . PHE A 1 91 ? -7.459 -12.932 -5.764 1.00 90.38 91 PHE A N 1
ATOM 734 C CA . PHE A 1 91 ? -6.961 -13.744 -6.872 1.00 90.38 91 PHE A CA 1
ATOM 735 C C . PHE A 1 91 ? -7.949 -13.686 -8.037 1.00 90.38 91 PHE A C 1
ATOM 737 O O . PHE A 1 91 ? -9.120 -14.033 -7.893 1.00 90.38 91 PHE A O 1
ATOM 744 N N . GLN A 1 92 ? -7.479 -13.227 -9.196 1.00 89.56 92 GLN A N 1
ATOM 745 C CA . GLN A 1 92 ? -8.217 -13.288 -10.457 1.00 89.56 92 GLN A CA 1
ATOM 746 C C . GLN A 1 92 ? -7.619 -14.422 -11.298 1.00 89.56 92 GLN A C 1
ATOM 748 O O . GLN A 1 92 ? -6.592 -14.254 -11.963 1.00 89.56 92 GLN A O 1
ATOM 753 N N . GLY A 1 93 ? -8.229 -15.607 -11.214 1.00 88.19 93 GLY A N 1
ATOM 754 C CA . GLY A 1 93 ? -7.597 -16.844 -11.676 1.00 88.19 93 GLY A CA 1
ATOM 755 C C . GLY A 1 93 ? -6.382 -17.165 -10.804 1.00 88.19 93 GLY A C 1
ATOM 756 O O . GLY A 1 93 ? -6.501 -17.224 -9.586 1.00 88.19 93 GLY A O 1
ATOM 757 N N . GLU A 1 94 ? -5.210 -17.314 -11.418 1.00 86.12 94 GLU A N 1
ATOM 758 C CA . GLU A 1 94 ? -3.944 -17.562 -10.705 1.00 86.12 94 GLU A CA 1
ATOM 759 C C . GLU A 1 94 ? -3.172 -16.274 -10.368 1.00 86.12 94 GLU A C 1
ATOM 761 O O . GLU A 1 94 ? -2.136 -16.319 -9.708 1.00 86.12 94 GLU A O 1
ATOM 766 N N . ASN A 1 95 ? -3.661 -15.110 -10.806 1.00 88.69 95 ASN A N 1
ATOM 767 C CA . ASN A 1 95 ? -2.952 -13.848 -10.627 1.00 88.69 95 ASN A CA 1
ATOM 768 C C . ASN A 1 95 ? -3.427 -13.121 -9.360 1.00 88.69 95 ASN A C 1
ATOM 770 O O . ASN A 1 95 ? -4.608 -12.763 -9.280 1.00 88.69 95 ASN A O 1
ATOM 774 N N . PRO A 1 96 ? -2.535 -12.821 -8.399 1.00 91.56 96 PRO A N 1
ATOM 775 C CA . PRO A 1 96 ? -2.866 -11.925 -7.302 1.00 91.56 96 PRO A CA 1
ATOM 776 C C . PRO A 1 96 ? -3.005 -10.487 -7.821 1.00 91.56 96 PRO A C 1
ATOM 778 O O . PRO A 1 96 ? -2.135 -9.963 -8.518 1.00 91.56 96 PRO A O 1
ATOM 781 N N . VAL A 1 97 ? -4.098 -9.821 -7.467 1.00 93.94 97 VAL A N 1
ATOM 782 C CA . VAL A 1 97 ? -4.426 -8.451 -7.871 1.00 93.94 97 VAL A CA 1
ATOM 783 C C . VAL A 1 97 ? -4.702 -7.618 -6.627 1.00 93.94 97 VAL A C 1
ATOM 785 O O . VAL A 1 97 ? -5.522 -7.975 -5.782 1.00 93.94 97 VAL A O 1
ATOM 788 N N . LEU A 1 98 ? -4.023 -6.476 -6.522 1.00 95.19 98 LEU A N 1
ATOM 789 C CA . LEU A 1 98 ? -4.295 -5.484 -5.492 1.00 95.19 98 LEU A CA 1
ATOM 790 C C . LEU A 1 98 ? -5.359 -4.507 -6.004 1.00 95.19 98 LEU A C 1
ATOM 792 O O . LEU A 1 98 ? -5.109 -3.731 -6.927 1.00 95.19 98 LEU A O 1
ATOM 796 N N . GLN A 1 99 ? -6.543 -4.539 -5.406 1.00 96.50 99 GLN A N 1
ATOM 797 C CA . GLN A 1 99 ? -7.667 -3.668 -5.741 1.00 96.50 99 GLN A CA 1
ATOM 798 C C . GLN A 1 99 ? -7.778 -2.521 -4.732 1.00 96.50 99 GLN A C 1
ATOM 800 O O . GLN A 1 99 ? -7.708 -2.735 -3.520 1.00 96.50 99 GLN A O 1
ATOM 805 N N . LEU A 1 100 ? -7.949 -1.296 -5.227 1.00 97.31 100 LEU A N 1
ATOM 806 C CA . LEU A 1 100 ? -8.080 -0.080 -4.428 1.00 97.31 100 LEU A CA 1
ATOM 807 C C . LEU A 1 100 ? -9.472 0.529 -4.636 1.00 97.31 100 LEU A C 1
ATOM 809 O O . LEU A 1 100 ? -9.878 0.812 -5.763 1.00 97.31 100 LEU A O 1
ATOM 813 N N . PHE A 1 101 ? -10.167 0.797 -3.536 1.00 98.00 101 PHE A N 1
ATOM 814 C CA . PHE A 1 101 ? -11.533 1.323 -3.484 1.00 98.00 101 PHE A 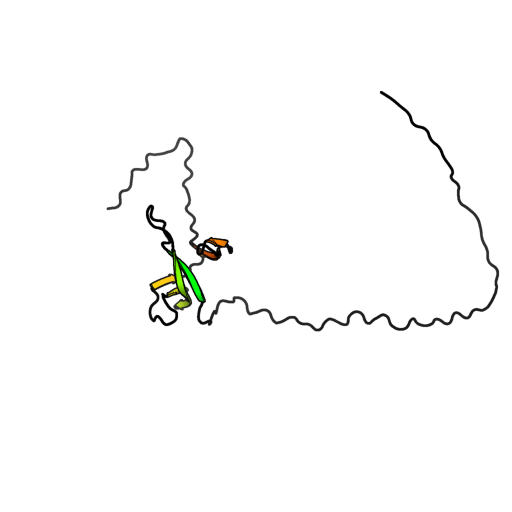CA 1
ATOM 815 C C . PHE A 1 101 ? -11.567 2.665 -2.739 1.00 98.00 101 PHE A C 1
ATOM 817 O O . PHE A 1 101 ? -10.698 2.932 -1.901 1.00 98.00 101 PHE A O 1
ATOM 824 N N . ASN A 1 102 ? -12.547 3.534 -3.024 1.00 97.06 102 ASN A N 1
ATOM 825 C CA . ASN A 1 102 ? -12.674 4.791 -2.274 1.00 97.06 102 ASN A CA 1
ATOM 826 C C . ASN A 1 102 ? -13.223 4.525 -0.866 1.00 97.06 102 ASN A C 1
ATOM 828 O O . ASN A 1 102 ? -12.771 5.149 0.092 1.00 97.06 102 ASN A O 1
ATOM 832 N N . GLY A 1 103 ? -14.147 3.575 -0.747 1.00 95.94 103 GLY A N 1
ATOM 833 C CA . GLY A 1 103 ? -14.696 3.056 0.499 1.00 95.94 103 GLY A CA 1
ATOM 834 C C . GLY A 1 103 ? -14.708 1.528 0.534 1.00 95.94 103 GLY A C 1
ATOM 835 O O . GLY A 1 103 ? -14.507 0.858 -0.474 1.00 95.94 103 GLY A O 1
ATOM 836 N N . LYS A 1 104 ? -14.941 0.962 1.720 1.00 95.31 104 LYS A N 1
ATOM 837 C CA . LYS A 1 104 ? -15.000 -0.494 1.933 1.00 95.31 104 LYS A CA 1
ATOM 838 C C . LYS A 1 104 ? -16.173 -1.161 1.201 1.00 95.31 104 LYS A C 1
ATOM 840 O O . LYS A 1 104 ? -16.031 -2.291 0.730 1.00 95.31 104 LYS A O 1
ATOM 845 N N . ASP A 1 105 ? -17.296 -0.451 1.126 1.00 95.44 105 ASP A N 1
ATOM 846 C CA . ASP A 1 105 ? -18.571 -0.945 0.594 1.00 95.44 105 ASP A CA 1
ATOM 847 C C . ASP A 1 105 ? -18.775 -0.590 -0.890 1.00 95.44 105 ASP A C 1
ATOM 849 O O . ASP A 1 105 ? -19.829 -0.870 -1.465 1.00 95.44 105 ASP A O 1
ATOM 853 N N . ASP A 1 106 ? -17.767 0.021 -1.521 1.00 95.62 106 ASP A N 1
ATOM 854 C CA . ASP A 1 106 ? -17.791 0.299 -2.952 1.00 95.62 106 ASP A CA 1
ATOM 855 C C . ASP A 1 106 ? -17.800 -1.015 -3.740 1.00 95.62 106 ASP A C 1
ATOM 857 O O . ASP A 1 106 ? -17.069 -1.960 -3.429 1.00 95.62 106 ASP A O 1
ATOM 861 N N . LYS A 1 107 ? -18.617 -1.055 -4.796 1.00 94.25 107 LYS A N 1
ATOM 862 C CA . LYS A 1 107 ? -18.718 -2.223 -5.678 1.00 94.25 107 LYS A CA 1
ATOM 863 C C . LYS A 1 107 ? -17.493 -2.367 -6.573 1.00 94.25 107 LYS A C 1
ATOM 865 O O . LYS A 1 107 ? -16.964 -3.466 -6.704 1.00 94.25 107 LYS A O 1
ATOM 870 N N . ASP A 1 108 ? -17.045 -1.253 -7.146 1.00 96.62 108 ASP A N 1
ATOM 871 C CA . ASP A 1 108 ? -16.008 -1.236 -8.170 1.00 96.62 108 ASP A CA 1
ATOM 872 C C . ASP A 1 108 ? -14.721 -0.582 -7.642 1.00 96.62 108 ASP A C 1
ATOM 874 O O . ASP A 1 108 ? -14.776 0.507 -7.052 1.00 96.62 108 ASP A O 1
ATOM 878 N N . PRO A 1 109 ? -13.546 -1.204 -7.853 1.00 97.31 109 PRO A N 1
ATOM 879 C CA . PRO A 1 109 ? -12.278 -0.577 -7.520 1.00 97.31 109 PRO A CA 1
ATOM 880 C C . PRO A 1 109 ? -12.005 0.595 -8.467 1.00 97.31 109 PRO A C 1
ATOM 882 O O . PRO A 1 109 ? -12.200 0.506 -9.677 1.00 97.31 109 PRO A O 1
ATOM 885 N N . PHE A 1 110 ? -11.486 1.705 -7.935 1.00 96.62 110 PHE A N 1
ATOM 886 C CA . PHE A 1 110 ? -11.054 2.827 -8.777 1.00 96.62 110 PHE A CA 1
ATOM 887 C C . PHE A 1 110 ? -9.692 2.562 -9.434 1.00 96.62 110 PHE A C 1
ATOM 889 O O . PHE A 1 110 ? -9.312 3.258 -10.377 1.00 96.62 110 PHE A O 1
ATOM 896 N N . GLN A 1 111 ? -8.924 1.611 -8.897 1.00 96.19 111 GLN A N 1
ATOM 897 C CA . GLN A 1 111 ? -7.643 1.192 -9.441 1.00 96.19 111 GLN A CA 1
ATOM 898 C C . GLN A 1 111 ? -7.380 -0.273 -9.093 1.00 96.19 111 GLN A C 1
ATOM 900 O O . GLN A 1 111 ? -7.503 -0.675 -7.938 1.00 96.19 111 GLN A O 1
ATOM 905 N N . GLU A 1 112 ? -6.935 -1.039 -10.080 1.00 95.81 112 GLU A N 1
ATOM 906 C CA . GLU A 1 112 ? -6.456 -2.407 -9.901 1.00 95.81 112 GLU A CA 1
ATOM 907 C C . GLU A 1 112 ? -4.987 -2.498 -10.298 1.00 95.81 112 GLU A C 1
ATOM 909 O O . GLU A 1 112 ? -4.515 -1.794 -11.197 1.00 95.81 112 GLU A O 1
ATOM 914 N N . LEU A 1 113 ? -4.250 -3.355 -9.604 1.00 94.94 113 LEU A N 1
ATOM 915 C CA . LEU A 1 113 ? -2.837 -3.579 -9.844 1.00 94.94 113 LEU A CA 1
ATOM 916 C C . LEU A 1 113 ? -2.542 -5.081 -9.797 1.00 94.94 113 LEU A C 1
ATOM 918 O O . LEU A 1 113 ? -2.340 -5.625 -8.708 1.00 94.94 113 LEU A O 1
ATOM 922 N N . PRO A 1 114 ? -2.502 -5.755 -10.960 1.00 94.88 114 PRO A N 1
ATOM 923 C CA . PRO A 1 114 ? -2.035 -7.131 -11.047 1.00 94.88 114 PRO A CA 1
ATOM 924 C C . PRO A 1 114 ? -0.590 -7.222 -10.557 1.00 94.88 114 PRO A C 1
ATOM 926 O O . PRO A 1 114 ? 0.309 -6.576 -11.105 1.00 94.88 114 PRO A O 1
ATOM 929 N N . LEU A 1 115 ? -0.364 -8.000 -9.503 1.00 92.69 115 LEU A N 1
ATOM 930 C CA . LEU A 1 115 ? 0.951 -8.161 -8.907 1.00 92.69 115 LEU A CA 1
ATOM 931 C C . LEU A 1 115 ? 1.773 -9.118 -9.767 1.00 92.69 115 LEU A C 1
ATOM 933 O O . LEU A 1 115 ? 1.405 -10.262 -10.005 1.00 92.69 115 LEU A O 1
ATOM 937 N N . GLN A 1 116 ? 2.899 -8.608 -10.245 1.00 91.56 116 GLN A N 1
ATOM 938 C CA . GLN A 1 116 ? 3.905 -9.356 -10.991 1.00 91.56 116 GLN A CA 1
ATOM 939 C C . GLN A 1 116 ? 5.114 -9.663 -10.093 1.00 91.56 116 GLN A C 1
ATOM 941 O O . GLN A 1 116 ? 5.388 -8.888 -9.171 1.00 91.56 116 GLN A O 1
ATOM 946 N N . PRO A 1 117 ? 5.907 -10.710 -10.389 1.00 90.31 117 PRO A N 1
ATOM 947 C CA . PRO A 1 117 ? 7.104 -11.054 -9.608 1.00 90.31 117 PRO A CA 1
ATOM 948 C C . PRO A 1 117 ? 8.148 -9.932 -9.499 1.00 90.31 117 PRO A C 1
ATOM 950 O O . PRO A 1 117 ? 8.985 -9.929 -8.605 1.00 90.31 117 PRO A O 1
ATOM 953 N N . CYS A 1 118 ? 8.110 -8.962 -10.412 1.00 93.19 118 CYS A N 1
ATOM 954 C CA . CYS A 1 118 ? 8.999 -7.805 -10.436 1.00 93.19 118 CYS A CA 1
ATOM 955 C C . CYS A 1 118 ? 8.556 -6.650 -9.519 1.00 93.19 118 CYS A C 1
ATOM 957 O O . CYS A 1 118 ? 9.214 -5.608 -9.487 1.00 93.19 118 CYS A O 1
ATOM 959 N N . TYR A 1 119 ? 7.453 -6.792 -8.782 1.00 94.31 119 TYR A N 1
ATOM 960 C CA . TYR A 1 119 ? 7.111 -5.846 -7.727 1.00 94.31 119 TYR A CA 1
ATOM 961 C C . TYR A 1 119 ? 7.837 -6.184 -6.425 1.00 94.31 119 TYR A C 1
ATOM 963 O O . TYR A 1 119 ? 7.851 -7.325 -5.983 1.00 94.31 119 TYR A O 1
ATOM 971 N N . SER A 1 120 ? 8.375 -5.158 -5.771 1.00 94.38 120 SER A N 1
ATOM 972 C CA . SER A 1 120 ? 8.956 -5.254 -4.434 1.00 94.38 120 SER A CA 1
ATOM 973 C C . SER A 1 120 ? 8.220 -4.336 -3.474 1.00 94.38 120 SER A C 1
ATOM 975 O O . SER A 1 120 ? 7.951 -3.172 -3.786 1.00 94.38 120 SER A O 1
ATOM 977 N N . VAL A 1 121 ? 7.938 -4.839 -2.276 1.00 94.00 121 VAL A N 1
ATOM 978 C CA . VAL A 1 121 ? 7.487 -4.016 -1.152 1.00 94.00 121 VAL A CA 1
ATOM 979 C C . VAL A 1 121 ? 8.717 -3.362 -0.521 1.00 94.00 121 VAL A C 1
ATOM 981 O O . VAL A 1 121 ? 9.756 -4.001 -0.374 1.00 94.00 121 VAL A O 1
ATOM 984 N N . SER A 1 122 ? 8.639 -2.070 -0.210 1.00 95.44 122 SER A N 1
ATOM 985 C CA . SER A 1 122 ? 9.708 -1.366 0.501 1.00 95.44 122 SER A CA 1
ATOM 986 C C . SER A 1 122 ? 9.688 -1.664 1.995 1.00 95.44 122 SER A C 1
ATOM 988 O O . SER A 1 122 ? 8.651 -2.019 2.550 1.00 95.44 122 SER A O 1
ATOM 990 N N . GLU A 1 123 ? 10.789 -1.350 2.671 1.00 96.31 123 GLU A N 1
ATOM 991 C CA . GLU A 1 123 ? 10.780 -1.178 4.122 1.00 96.31 123 GLU A CA 1
ATOM 992 C C . GLU A 1 123 ? 9.758 -0.119 4.568 1.00 96.31 123 GLU A C 1
ATOM 994 O O . GLU A 1 123 ? 9.313 0.737 3.783 1.00 96.31 123 GLU A O 1
ATOM 999 N N . ILE A 1 124 ? 9.399 -0.185 5.850 1.00 96.62 124 ILE A N 1
ATOM 1000 C CA . ILE A 1 124 ? 8.495 0.767 6.488 1.00 96.62 124 ILE A CA 1
ATOM 1001 C C . ILE A 1 124 ? 9.223 2.101 6.665 1.00 96.62 124 ILE A C 1
ATOM 1003 O O . ILE A 1 124 ? 10.252 2.185 7.327 1.00 96.62 124 ILE A O 1
ATOM 1007 N N . GLY A 1 125 ? 8.656 3.170 6.110 1.00 96.00 125 GLY A N 1
ATOM 1008 C CA . GLY A 1 125 ? 9.157 4.534 6.275 1.00 96.00 125 GLY A CA 1
ATOM 1009 C C . GLY A 1 125 ? 8.126 5.461 6.909 1.00 96.00 125 GLY A C 1
ATOM 1010 O O . GLY A 1 125 ? 6.928 5.315 6.672 1.00 96.00 125 GLY A O 1
ATOM 1011 N N . ALA A 1 126 ? 8.577 6.466 7.659 1.00 95.81 126 ALA A N 1
ATOM 1012 C CA . ALA A 1 126 ? 7.711 7.503 8.222 1.00 95.81 126 ALA A CA 1
ATOM 1013 C C . ALA A 1 126 ? 7.589 8.717 7.280 1.00 95.81 126 ALA A C 1
ATOM 1015 O O . ALA A 1 126 ? 8.587 9.246 6.789 1.00 95.81 126 ALA A O 1
ATOM 1016 N N . GLN A 1 127 ? 6.368 9.199 7.039 1.00 94.12 127 GLN A N 1
ATOM 1017 C CA . GLN A 1 127 ? 6.086 10.404 6.247 1.00 94.12 127 GLN A CA 1
ATOM 1018 C C . GLN A 1 127 ? 5.208 11.391 7.025 1.00 94.12 127 GLN A C 1
ATOM 1020 O O . GLN A 1 127 ? 4.519 11.007 7.964 1.00 94.12 127 GLN A O 1
ATOM 1025 N N . GLN A 1 128 ? 5.233 12.676 6.648 1.00 93.56 128 GLN A N 1
ATOM 1026 C CA . GLN A 1 128 ? 4.319 13.674 7.221 1.00 93.56 128 GLN A CA 1
ATOM 1027 C C . GLN A 1 128 ? 2.880 13.345 6.826 1.00 93.56 128 GLN A C 1
ATOM 1029 O O . GLN A 1 128 ? 2.617 13.188 5.630 1.00 93.56 128 GLN A O 1
ATOM 1034 N N . TYR A 1 129 ? 1.980 13.273 7.805 1.00 93.12 129 TYR A N 1
ATOM 1035 C CA . TYR A 1 129 ? 0.554 13.073 7.567 1.00 93.12 129 TYR A CA 1
ATOM 1036 C C . TYR A 1 129 ? -0.198 14.410 7.543 1.00 93.12 129 TYR A C 1
ATOM 1038 O O . TYR A 1 129 ? -0.711 14.802 6.497 1.00 93.12 129 TYR A O 1
ATOM 1046 N N . ASP A 1 130 ? -0.162 15.144 8.653 1.00 89.31 130 ASP A N 1
ATOM 1047 C CA . ASP A 1 130 ? -0.784 16.461 8.850 1.00 89.31 130 ASP A CA 1
ATOM 1048 C C . ASP A 1 130 ? 0.169 17.386 9.635 1.00 89.31 130 ASP A C 1
ATOM 1050 O O . ASP A 1 130 ? 1.363 17.128 9.643 1.00 89.31 130 ASP A O 1
ATOM 1054 N N . GLN A 1 131 ? -0.289 18.470 10.268 1.00 90.62 131 GLN A N 1
ATOM 1055 C CA . GLN A 1 131 ? 0.581 19.369 11.050 1.00 90.62 131 GLN A CA 1
ATOM 1056 C C . GLN A 1 131 ? 1.134 18.726 12.340 1.00 90.62 131 GLN A C 1
ATOM 1058 O O . GLN A 1 131 ? 2.156 19.174 12.858 1.00 90.62 131 GLN A O 1
ATOM 1063 N N . TYR A 1 132 ? 0.486 17.681 12.852 1.00 88.94 132 TYR A N 1
ATOM 1064 C CA . TYR A 1 132 ? 0.700 17.153 14.201 1.00 88.94 132 TYR A CA 1
ATOM 1065 C C . TYR A 1 132 ? 1.230 15.713 14.213 1.00 88.94 132 TYR A C 1
ATOM 1067 O O . TYR A 1 132 ? 1.713 15.250 15.243 1.00 88.94 132 TYR A O 1
ATOM 1075 N N . GLY A 1 133 ? 1.177 15.008 13.081 1.00 93.19 133 GLY A N 1
ATOM 1076 C CA . GLY A 1 133 ? 1.408 13.573 13.014 1.00 93.19 133 GLY A CA 1
ATOM 1077 C C . GLY A 1 133 ? 2.283 13.104 11.854 1.00 93.19 133 GLY A C 1
ATOM 1078 O O . GLY A 1 133 ? 2.408 13.720 10.787 1.00 93.19 133 GLY A O 1
ATOM 1079 N N . LYS A 1 134 ? 2.878 11.931 12.075 1.00 95.56 134 LYS A N 1
ATOM 1080 C CA . LYS A 1 134 ? 3.523 11.111 11.048 1.00 95.56 134 LYS A CA 1
ATOM 1081 C C . LYS A 1 134 ? 2.645 9.904 10.736 1.00 95.56 134 LYS A C 1
ATOM 1083 O O . LYS A 1 134 ? 1.842 9.479 11.557 1.00 95.56 134 LYS A O 1
ATOM 1088 N N . ILE A 1 135 ? 2.849 9.332 9.559 1.00 96.00 135 ILE A N 1
ATOM 1089 C CA . ILE A 1 135 ? 2.247 8.071 9.135 1.00 96.00 135 ILE A CA 1
ATOM 1090 C C . ILE A 1 135 ? 3.340 7.104 8.689 1.00 96.00 135 ILE A C 1
ATOM 1092 O O . ILE A 1 135 ? 4.300 7.510 8.026 1.00 96.00 135 ILE A O 1
ATOM 1096 N N . PHE A 1 136 ? 3.195 5.830 9.046 1.00 97.12 136 PHE A N 1
ATOM 1097 C CA . PHE A 1 136 ? 4.045 4.759 8.537 1.00 97.12 136 PHE A CA 1
ATOM 1098 C C . PHE A 1 136 ? 3.563 4.308 7.165 1.00 97.12 136 PHE A C 1
ATOM 1100 O O . PHE A 1 136 ? 2.369 4.206 6.899 1.00 97.12 136 PHE A O 1
ATOM 1107 N N . THR A 1 137 ? 4.509 4.081 6.265 1.00 96.38 137 THR A N 1
ATOM 1108 C CA . THR A 1 137 ? 4.233 3.885 4.847 1.00 96.38 137 THR A CA 1
ATOM 1109 C C . THR A 1 137 ? 5.083 2.763 4.298 1.00 96.38 137 THR A C 1
ATOM 1111 O O . THR A 1 137 ? 6.268 2.666 4.607 1.00 96.38 137 THR A O 1
ATOM 1114 N N . VAL A 1 138 ? 4.480 1.972 3.424 1.00 96.56 138 VAL A N 1
ATOM 1115 C CA . VAL A 1 138 ? 5.171 1.048 2.529 1.00 96.56 138 VAL A CA 1
ATOM 1116 C C . VAL A 1 138 ? 4.945 1.508 1.095 1.00 96.56 138 VAL A C 1
ATOM 1118 O O . VAL A 1 138 ? 3.977 2.212 0.792 1.00 96.56 138 VAL A O 1
ATOM 1121 N N . LYS A 1 139 ? 5.859 1.148 0.200 1.00 94.12 139 LYS A N 1
ATOM 1122 C CA . LYS A 1 139 ? 5.743 1.410 -1.233 1.00 94.12 139 LYS A CA 1
ATOM 1123 C C . LYS A 1 139 ? 5.810 0.095 -1.974 1.00 94.12 139 LYS A C 1
ATOM 1125 O O . LYS A 1 139 ? 6.735 -0.678 -1.759 1.00 94.12 139 LYS A O 1
ATOM 1130 N N . LEU A 1 140 ? 4.886 -0.094 -2.899 1.00 93.94 140 LEU A N 1
ATOM 1131 C CA . LEU A 1 140 ? 4.967 -1.158 -3.879 1.00 93.94 140 LEU A CA 1
ATOM 1132 C C . LEU A 1 140 ? 5.677 -0.612 -5.123 1.00 93.94 140 LEU A C 1
ATOM 1134 O O . LEU A 1 140 ? 5.199 0.329 -5.758 1.00 93.94 140 LEU A O 1
ATOM 1138 N N . GLN A 1 141 ? 6.861 -1.138 -5.417 1.00 93.31 141 GLN 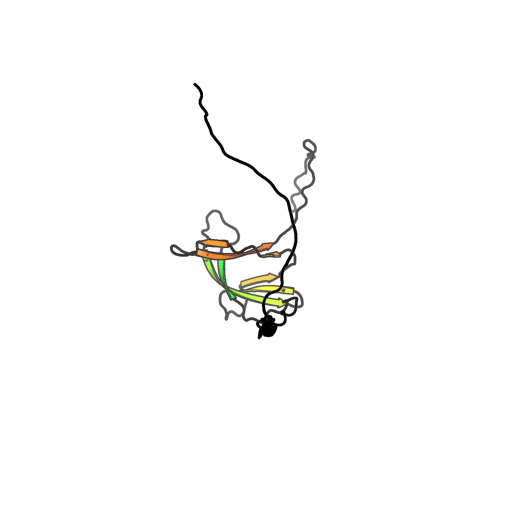A N 1
ATOM 1139 C CA . GLN A 1 141 ? 7.755 -0.624 -6.450 1.00 93.31 141 GLN A CA 1
ATOM 1140 C C . GLN A 1 141 ? 7.880 -1.635 -7.578 1.00 93.31 141 GLN A C 1
ATOM 1142 O O . GLN A 1 141 ? 8.236 -2.781 -7.336 1.00 93.31 141 GLN A O 1
ATOM 1147 N N . PHE A 1 142 ? 7.616 -1.202 -8.808 1.00 91.94 142 PHE A N 1
ATOM 1148 C CA . PHE A 1 142 ? 7.900 -2.005 -9.991 1.00 91.94 142 PHE A CA 1
ATOM 1149 C C . PHE A 1 142 ? 9.387 -1.897 -10.328 1.00 91.94 142 PHE A C 1
ATOM 1151 O O . PHE A 1 142 ? 9.868 -0.814 -10.676 1.00 91.94 142 PHE A O 1
ATOM 1158 N N . ILE A 1 143 ? 10.108 -3.007 -10.213 1.00 92.56 143 ILE A N 1
ATOM 1159 C CA . ILE A 1 143 ? 11.529 -3.091 -10.532 1.00 92.56 143 ILE A CA 1
ATOM 1160 C C . ILE A 1 143 ? 11.668 -3.573 -11.971 1.00 92.56 143 ILE A C 1
ATOM 1162 O O . ILE A 1 143 ? 11.147 -4.617 -12.346 1.00 92.56 143 ILE A O 1
ATOM 1166 N N . TYR A 1 144 ? 12.402 -2.819 -12.784 1.00 89.12 144 TYR A N 1
ATOM 1167 C CA . TYR A 1 144 ? 12.795 -3.254 -14.117 1.00 89.12 144 TYR A CA 1
ATOM 1168 C C . TYR A 1 144 ? 14.263 -2.934 -14.351 1.00 89.12 144 TYR A C 1
ATOM 1170 O O . TYR A 1 144 ? 14.765 -1.879 -13.954 1.00 89.12 144 TYR A O 1
ATOM 1178 N N . TYR A 1 145 ? 14.948 -3.850 -15.022 1.00 86.12 145 TYR A N 1
ATOM 1179 C CA . TYR A 1 145 ? 16.333 -3.676 -15.421 1.00 86.12 145 TYR A CA 1
ATOM 1180 C C . TYR A 1 145 ? 16.368 -3.198 -16.867 1.00 86.12 145 TYR A C 1
ATOM 1182 O O . TYR A 1 145 ? 15.686 -3.743 -17.733 1.00 86.12 145 TYR A O 1
ATOM 1190 N N . LYS A 1 146 ? 17.157 -2.158 -17.132 1.00 85.19 146 LYS A N 1
ATOM 1191 C CA . LYS A 1 146 ? 17.432 -1.693 -18.489 1.00 85.19 146 LYS A CA 1
ATOM 1192 C C . LYS A 1 146 ? 18.926 -1.787 -18.725 1.00 85.19 146 LYS A C 1
ATOM 1194 O O . LYS A 1 146 ? 19.693 -1.068 -18.083 1.00 85.19 146 LYS A O 1
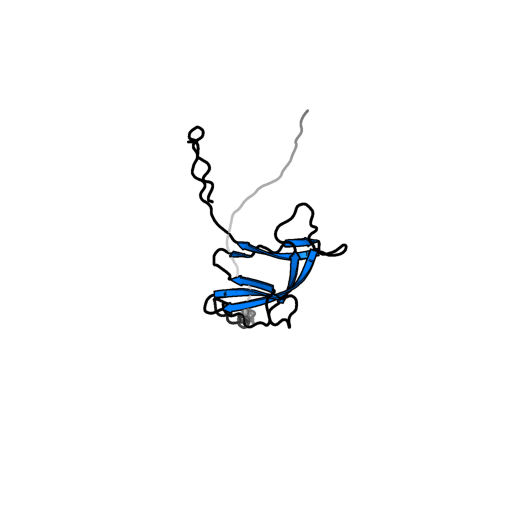ATOM 1199 N N . GLU A 1 147 ? 19.323 -2.648 -19.652 1.00 84.56 147 GLU A N 1
ATOM 1200 C CA . GLU A 1 147 ? 20.703 -2.689 -20.112 1.00 84.56 147 GLU A CA 1
ATOM 1201 C C . GLU A 1 147 ? 21.051 -1.341 -20.751 1.00 84.56 147 GLU A C 1
ATOM 1203 O O . GLU A 1 147 ? 20.314 -0.803 -21.586 1.00 84.56 147 GLU A O 1
ATOM 1208 N N . ARG A 1 148 ? 22.163 -0.752 -20.313 1.00 82.62 148 ARG A N 1
ATOM 1209 C CA . ARG A 1 148 ? 22.758 0.379 -21.014 1.00 82.62 148 ARG A CA 1
ATOM 1210 C C . ARG A 1 148 ? 23.806 -0.192 -21.962 1.00 82.62 148 ARG A C 1
ATOM 1212 O O . ARG A 1 148 ? 24.737 -0.822 -21.464 1.00 82.62 148 ARG A O 1
ATOM 1219 N N . PRO A 1 149 ? 23.700 0.042 -23.281 1.00 80.88 149 PRO A N 1
ATOM 1220 C CA . PRO A 1 149 ? 24.762 -0.322 -24.205 1.00 80.88 149 PRO A CA 1
ATOM 1221 C C . PRO A 1 149 ? 26.078 0.292 -23.722 1.00 80.88 149 PRO A C 1
ATOM 1223 O O . PRO A 1 149 ? 26.124 1.484 -23.401 1.00 80.88 149 PRO A O 1
ATOM 1226 N N . GLY A 1 150 ? 27.135 -0.514 -23.633 1.00 76.44 150 GLY A N 1
ATOM 1227 C CA . GLY A 1 150 ? 28.459 -0.036 -23.250 1.00 76.44 150 GLY A CA 1
ATOM 1228 C C . GLY A 1 150 ? 28.997 0.932 -24.300 1.00 76.44 150 GLY A C 1
ATOM 1229 O O . GLY A 1 150 ? 29.562 0.509 -25.304 1.00 76.44 150 GLY A O 1
ATOM 1230 N N . VAL A 1 151 ? 28.821 2.237 -24.089 1.00 72.50 151 VAL A N 1
ATOM 1231 C CA . VAL A 1 151 ? 29.424 3.258 -24.949 1.00 72.50 151 VAL A CA 1
ATOM 1232 C C . VAL A 1 151 ? 30.879 3.415 -24.524 1.00 72.50 151 VAL A C 1
ATOM 1234 O O . VAL A 1 151 ? 31.167 3.941 -23.448 1.00 72.50 151 VAL A O 1
ATOM 1237 N N . ARG A 1 152 ? 31.813 2.954 -25.361 1.00 67.69 152 ARG A N 1
ATOM 1238 C CA . ARG A 1 152 ? 33.231 3.291 -25.188 1.00 67.69 152 ARG A CA 1
ATOM 1239 C C . ARG A 1 152 ? 33.383 4.806 -25.378 1.00 67.69 152 ARG A C 1
ATOM 1241 O O . ARG A 1 152 ? 32.841 5.326 -26.359 1.00 67.69 152 ARG A O 1
ATOM 1248 N N . PRO A 1 153 ? 34.098 5.531 -24.498 1.00 60.47 153 PRO A N 1
ATOM 1249 C CA . PRO A 1 153 ? 34.412 6.938 -24.738 1.00 60.47 153 PRO A CA 1
ATOM 1250 C C . PRO A 1 153 ? 35.082 7.077 -26.116 1.00 60.47 153 PRO A C 1
ATOM 1252 O O . PRO A 1 153 ? 36.140 6.500 -26.342 1.00 60.47 153 PRO A O 1
ATOM 1255 N N . GLY A 1 154 ? 34.428 7.766 -27.058 1.00 66.00 154 GLY A N 1
ATOM 1256 C CA . GLY A 1 154 ? 34.894 7.927 -28.447 1.00 66.00 154 GLY A CA 1
ATOM 1257 C C . GLY A 1 154 ? 34.151 7.104 -29.511 1.00 66.00 154 GLY A C 1
ATOM 1258 O O . GLY A 1 154 ? 34.344 7.349 -30.696 1.00 66.00 154 GLY A O 1
ATOM 1259 N N . GLN A 1 155 ? 33.259 6.188 -29.125 1.00 58.66 155 GLN A N 1
ATOM 1260 C CA . GLN A 1 155 ? 32.475 5.367 -30.054 1.00 58.66 155 GLN A CA 1
ATOM 1261 C C . GLN A 1 155 ? 30.979 5.671 -29.906 1.00 58.66 155 GLN A C 1
ATOM 1263 O O . GLN A 1 155 ? 30.176 4.821 -29.535 1.00 58.66 155 GLN A O 1
ATOM 1268 N N . VAL A 1 156 ? 30.607 6.925 -30.167 1.00 57.16 156 VAL A N 1
ATOM 1269 C CA . VAL A 1 156 ? 29.206 7.312 -30.360 1.00 57.16 156 VAL A CA 1
ATOM 1270 C C . VAL A 1 156 ? 28.994 7.407 -31.865 1.00 57.16 156 VAL A C 1
ATOM 1272 O O . VAL A 1 156 ? 29.251 8.443 -32.475 1.00 57.16 156 VAL A O 1
ATOM 1275 N N . THR A 1 157 ? 28.576 6.317 -32.507 1.00 59.34 157 THR A N 1
ATOM 1276 C CA . THR A 1 157 ? 27.947 6.465 -33.821 1.00 59.34 157 THR A CA 1
ATOM 1277 C C . THR A 1 157 ? 26.651 7.238 -33.605 1.00 59.34 157 THR A C 1
ATOM 1279 O O . THR A 1 157 ? 25.892 6.954 -32.678 1.00 59.34 157 THR A O 1
ATOM 1282 N N . LYS A 1 158 ? 26.446 8.281 -34.415 1.00 50.91 158 LYS A N 1
ATOM 1283 C CA . LYS A 1 158 ? 25.225 9.093 -34.477 1.00 50.91 158 LYS A CA 1
ATOM 1284 C C . LYS A 1 158 ? 24.013 8.153 -34.505 1.00 50.91 158 LYS A C 1
ATOM 1286 O O . LYS A 1 158 ? 23.697 7.589 -35.546 1.00 50.91 158 LYS A O 1
ATOM 1291 N N . ALA A 1 159 ? 23.356 7.951 -33.367 1.00 53.00 159 ALA A N 1
ATOM 1292 C CA . ALA A 1 159 ? 22.068 7.284 -33.345 1.00 53.00 159 ALA A CA 1
ATOM 1293 C C . ALA A 1 159 ? 21.065 8.287 -33.915 1.00 53.00 159 ALA A C 1
ATOM 1295 O O . ALA A 1 159 ? 20.715 9.272 -33.258 1.00 53.00 159 ALA A O 1
ATOM 1296 N N . GLU A 1 160 ? 20.683 8.094 -35.176 1.00 50.97 160 GLU A N 1
ATOM 1297 C CA . GLU A 1 160 ? 19.594 8.849 -35.772 1.00 50.97 160 GLU A CA 1
ATOM 1298 C C . GLU A 1 160 ? 18.328 8.632 -34.946 1.00 50.97 160 GLU A C 1
ATOM 1300 O O . GLU A 1 160 ? 17.990 7.534 -34.501 1.00 50.97 160 GLU A O 1
ATOM 1305 N N . ARG A 1 161 ? 17.677 9.753 -34.668 1.00 47.16 161 ARG A N 1
ATOM 1306 C CA . ARG A 1 161 ? 16.481 9.871 -33.853 1.00 47.16 161 ARG A CA 1
ATOM 1307 C C . ARG A 1 161 ? 15.351 9.118 -34.556 1.00 47.16 161 ARG A C 1
ATOM 1309 O O . ARG A 1 161 ? 14.765 9.644 -35.495 1.00 47.16 161 ARG A O 1
ATOM 1316 N N . ILE A 1 162 ? 15.049 7.900 -34.111 1.00 54.00 162 ILE A N 1
ATOM 1317 C CA . ILE A 1 162 ? 13.856 7.178 -34.563 1.00 54.00 162 ILE A CA 1
ATOM 1318 C C . ILE A 1 162 ? 12.642 7.895 -33.961 1.00 54.00 162 ILE A C 1
ATOM 1320 O O . ILE A 1 162 ? 12.324 7.734 -32.783 1.00 54.00 162 ILE A O 1
ATOM 1324 N N . THR A 1 163 ? 12.001 8.740 -34.764 1.00 44.47 163 THR A N 1
ATOM 1325 C CA . THR A 1 163 ? 10.655 9.250 -34.500 1.00 44.47 163 THR A CA 1
ATOM 1326 C C . THR A 1 163 ? 9.683 8.184 -34.989 1.00 44.47 163 THR A C 1
ATOM 1328 O O . THR A 1 163 ? 9.643 7.892 -36.181 1.00 44.47 163 THR A O 1
ATOM 1331 N N . ILE A 1 164 ? 8.947 7.560 -34.073 1.00 46.06 164 ILE A N 1
ATOM 1332 C CA . ILE A 1 164 ? 7.846 6.658 -34.420 1.00 46.06 164 ILE A CA 1
ATOM 1333 C C . ILE A 1 164 ? 6.602 7.545 -34.557 1.00 46.06 164 ILE A C 1
ATOM 1335 O O . ILE A 1 164 ? 6.269 8.253 -33.604 1.00 46.06 164 ILE A O 1
ATOM 1339 N N . ASN A 1 165 ? 6.012 7.565 -35.758 1.00 43.94 165 ASN A N 1
ATOM 1340 C CA . ASN A 1 165 ? 4.740 8.232 -36.068 1.00 43.94 165 ASN A CA 1
ATOM 1341 C C . ASN A 1 165 ? 3.550 7.501 -35.442 1.00 43.94 165 ASN A C 1
ATOM 1343 O O . ASN A 1 165 ? 3.624 6.255 -35.341 1.00 43.94 165 ASN A O 1
#

Secondary structure (DSSP, 8-state):
------------------------------------PPP--------PPPPPPSP-----S--EEEEEEE-SSPPTTPPPEEEEEEEEEEEETTEEEEEEESSTT-SS-SEEEEPPTTEEEPPPEEEE-SSS-EEEE--EEE----PPP---TT-----------